Protein AF-A0A2D9IPG4-F1 (afdb_monomer_lite)

pLDDT: mean 78.66, std 14.6, range [41.69, 95.81]

Secondary structure (DSSP, 8-state):
-PPPP-------GGGS--GGG---TTTTTT-S-----EEEEE--STHHHHHHHHHHHTT-EEEEE-GGGTT-HHHHHHHHHHHT-

Sequence (85 aa):
MSAAPPQMRRIPDEQFFDLRSWSADKAEDYGEKASMLVHTILLSKSEQVNRITSELHDGNIVLIDFTPLTSDHETLHKILAELER

Foldseek 3Di:
DDDDDDDDDDDPPVPDDDCVPVDDPCVVVVPDDDDEEEAEEEDQDLVCLVVVVVSVVSVYHYHYRPVNCPVPVVRVVVSVVSNVD

Structure (mmCIF, N/CA/C/O backbone):
data_AF-A0A2D9IPG4-F1
#
_entry.id   AF-A0A2D9IPG4-F1
#
loop_
_atom_site.group_PDB
_atom_site.id
_atom_site.type_symbol
_atom_site.label_atom_id
_atom_site.label_alt_id
_atom_site.label_comp_id
_atom_site.label_asym_id
_atom_site.label_entity_id
_atom_site.label_seq_id
_atom_site.pdbx_PDB_ins_code
_atom_site.Cartn_x
_atom_site.Cartn_y
_atom_site.Cartn_z
_atom_site.occupancy
_atom_site.B_iso_or_equiv
_atom_site.auth_seq_id
_atom_site.auth_comp_id
_atom_site.auth_asym_id
_atom_site.auth_atom_id
_atom_site.pdbx_PDB_model_num
ATOM 1 N N . MET A 1 1 ? 47.829 -11.535 23.295 1.00 41.69 1 MET A N 1
ATOM 2 C CA . MET A 1 1 ? 47.760 -12.059 21.915 1.00 41.69 1 MET A CA 1
ATOM 3 C C . MET A 1 1 ? 46.734 -11.229 21.165 1.00 41.69 1 MET A C 1
ATOM 5 O O . MET A 1 1 ? 45.579 -11.239 21.565 1.00 41.69 1 MET A O 1
ATOM 9 N N . SER A 1 2 ? 47.157 -10.415 20.198 1.00 45.56 2 SER A N 1
ATOM 10 C CA . SER A 1 2 ? 46.280 -9.531 19.419 1.00 45.56 2 SER A CA 1
ATOM 11 C C . SER A 1 2 ? 45.608 -10.314 18.287 1.00 45.56 2 SER A C 1
ATOM 13 O O . SER A 1 2 ? 46.282 -11.010 17.531 1.00 45.56 2 SER A O 1
ATOM 15 N N . ALA A 1 3 ? 44.280 -10.228 18.195 1.00 61.81 3 ALA A N 1
ATOM 16 C CA . ALA A 1 3 ? 43.504 -10.865 17.135 1.00 61.81 3 ALA A CA 1
ATOM 17 C C . ALA A 1 3 ? 43.818 -10.220 15.775 1.00 61.81 3 ALA A C 1
ATOM 19 O O . ALA A 1 3 ? 43.916 -8.996 15.672 1.00 61.81 3 ALA A O 1
ATOM 20 N N . ALA A 1 4 ? 43.993 -11.049 14.743 1.00 65.12 4 ALA A N 1
ATOM 21 C CA . ALA A 1 4 ? 44.221 -10.583 13.380 1.00 65.12 4 ALA A CA 1
ATOM 22 C C . ALA A 1 4 ? 42.984 -9.821 12.850 1.00 65.12 4 ALA A C 1
ATOM 24 O O . ALA A 1 4 ? 41.856 -10.211 13.162 1.00 65.12 4 ALA A O 1
ATOM 25 N N . PRO A 1 5 ? 43.173 -8.745 12.063 1.00 64.69 5 PRO A N 1
ATOM 26 C CA . PRO A 1 5 ? 42.070 -7.958 11.519 1.00 64.69 5 PRO A CA 1
ATOM 27 C C . PRO A 1 5 ? 41.190 -8.803 10.580 1.00 64.69 5 PRO A C 1
ATOM 29 O O . PRO A 1 5 ? 41.699 -9.718 9.925 1.00 64.69 5 PRO A O 1
ATOM 32 N N . PRO A 1 6 ? 39.879 -8.508 10.488 1.00 61.16 6 PRO A N 1
ATOM 33 C CA . PRO A 1 6 ? 38.955 -9.271 9.660 1.00 61.16 6 PRO A CA 1
ATOM 34 C C . PRO A 1 6 ? 39.355 -9.131 8.190 1.00 61.16 6 PRO A C 1
ATOM 36 O O . PRO A 1 6 ? 39.278 -8.053 7.602 1.00 61.16 6 PRO A O 1
ATOM 39 N N . GLN A 1 7 ? 39.808 -10.228 7.587 1.00 65.06 7 GLN A N 1
ATOM 40 C CA . GLN A 1 7 ? 40.059 -10.274 6.154 1.00 65.06 7 GLN A CA 1
ATOM 41 C C . GLN A 1 7 ? 38.714 -10.388 5.433 1.00 65.06 7 GLN A C 1
ATOM 43 O O . GLN A 1 7 ? 38.069 -11.435 5.462 1.00 65.06 7 GLN A O 1
ATOM 48 N N . MET A 1 8 ? 38.279 -9.304 4.784 1.00 61.72 8 MET A N 1
ATOM 49 C CA . MET A 1 8 ? 37.183 -9.367 3.817 1.00 61.72 8 MET A CA 1
ATOM 50 C C . MET A 1 8 ? 37.572 -10.357 2.720 1.00 61.72 8 MET A C 1
ATOM 52 O O . MET A 1 8 ? 38.538 -10.142 1.986 1.00 61.72 8 MET A O 1
ATOM 56 N N . ARG A 1 9 ? 36.824 -11.457 2.619 1.00 66.94 9 ARG A N 1
ATOM 57 C CA . ARG A 1 9 ? 36.973 -12.437 1.546 1.00 66.94 9 ARG A CA 1
ATOM 58 C C . ARG A 1 9 ? 36.727 -11.712 0.220 1.00 66.94 9 ARG A C 1
ATOM 60 O O . ARG A 1 9 ? 35.592 -11.348 -0.070 1.00 66.94 9 ARG A O 1
ATOM 67 N N . ARG A 1 10 ? 37.787 -11.451 -0.553 1.00 62.25 10 ARG A N 1
ATOM 68 C CA . ARG A 1 10 ? 37.659 -10.881 -1.901 1.00 62.25 10 ARG A CA 1
ATOM 69 C C . ARG A 1 10 ? 36.906 -11.888 -2.762 1.00 62.25 10 ARG A C 1
ATOM 71 O O . ARG A 1 10 ? 37.416 -12.976 -3.024 1.00 62.25 10 ARG A O 1
ATOM 78 N N . ILE A 1 11 ? 35.682 -11.539 -3.132 1.00 72.56 11 ILE A N 1
ATOM 79 C CA . ILE A 1 11 ? 34.910 -12.276 -4.127 1.00 72.56 11 ILE A CA 1
ATOM 80 C C . ILE A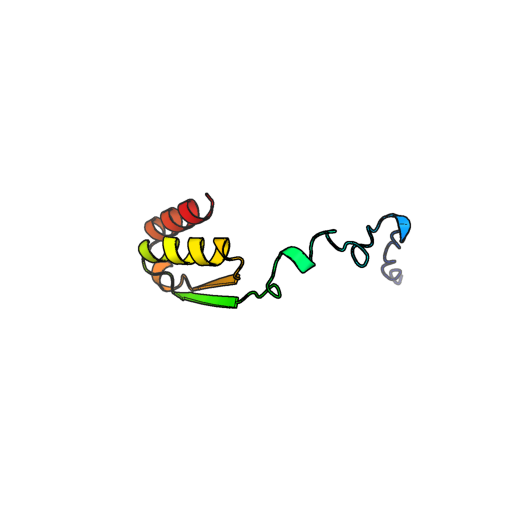 1 11 ? 35.486 -11.873 -5.491 1.00 72.56 11 ILE A C 1
ATOM 82 O O . ILE A 1 11 ? 35.631 -10.674 -5.723 1.00 72.56 11 ILE A O 1
ATOM 86 N N . PRO A 1 12 ? 35.882 -12.826 -6.352 1.00 71.25 12 PRO A N 1
ATOM 87 C CA . PRO A 1 12 ? 36.362 -12.514 -7.693 1.00 71.25 12 PRO A CA 1
ATOM 88 C C . PRO A 1 12 ? 35.311 -11.730 -8.484 1.00 71.25 12 PRO A C 1
ATOM 90 O O . PRO A 1 12 ? 34.137 -12.101 -8.467 1.00 71.25 12 PRO A O 1
ATOM 93 N N . ASP A 1 13 ? 35.740 -10.693 -9.207 1.00 66.19 13 ASP A N 1
ATOM 94 C CA . ASP A 1 13 ? 34.856 -9.825 -10.005 1.00 66.19 13 ASP A CA 1
ATOM 95 C C . ASP A 1 13 ? 34.052 -10.615 -11.063 1.00 66.19 13 ASP A C 1
ATOM 97 O O . ASP A 1 13 ? 32.957 -10.224 -11.454 1.00 66.19 13 ASP A O 1
ATOM 101 N N . GLU A 1 14 ? 34.556 -11.789 -11.450 1.00 69.44 14 GLU A N 1
ATOM 102 C CA . GLU A 1 14 ? 33.936 -12.766 -12.356 1.00 69.44 14 GLU A CA 1
ATOM 103 C C . GLU A 1 14 ? 32.607 -13.351 -11.841 1.00 69.44 14 GLU A C 1
ATOM 105 O O . GLU A 1 14 ? 31.865 -13.959 -12.608 1.00 69.44 14 GLU A O 1
ATOM 110 N N . GLN A 1 15 ? 32.297 -13.199 -10.548 1.00 65.56 15 GLN A N 1
ATOM 111 C CA . GLN A 1 15 ? 31.038 -13.667 -9.947 1.00 65.56 15 GLN A CA 1
ATOM 112 C C . GLN A 1 15 ? 29.941 -12.597 -9.934 1.00 65.56 15 GLN A C 1
ATOM 114 O O . GLN A 1 15 ? 28.833 -12.861 -9.465 1.00 65.56 15 GLN A O 1
ATOM 119 N N . PHE A 1 16 ? 30.233 -11.395 -10.429 1.00 68.75 16 PHE A N 1
ATOM 120 C CA . PHE A 1 16 ? 29.270 -10.310 -10.497 1.00 68.75 16 PHE A CA 1
ATOM 121 C C . PHE A 1 16 ? 28.756 -10.165 -11.926 1.00 68.75 16 PHE A C 1
ATOM 123 O O . PHE A 1 16 ? 29.520 -10.058 -12.882 1.00 68.75 16 PHE A O 1
ATOM 130 N N . PHE A 1 17 ? 27.435 -10.139 -12.070 1.00 65.50 17 PHE A N 1
ATOM 131 C CA . PHE A 1 17 ? 26.804 -9.763 -13.327 1.00 65.50 17 PHE A CA 1
ATOM 132 C C . PHE A 1 17 ? 26.838 -8.237 -13.455 1.0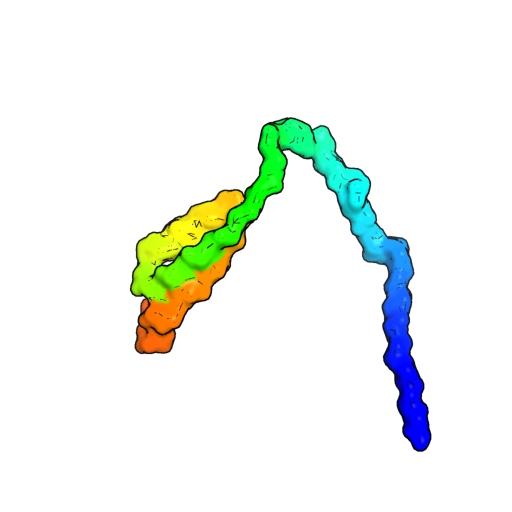0 65.50 17 PHE A C 1
ATOM 134 O O . PHE A 1 17 ? 26.233 -7.531 -12.647 1.00 65.50 17 PHE A O 1
ATOM 141 N N . ASP A 1 18 ? 27.557 -7.723 -14.456 1.00 65.19 18 ASP A N 1
ATOM 142 C CA . ASP A 1 18 ? 27.583 -6.290 -14.750 1.00 65.19 18 ASP A CA 1
ATOM 143 C C . ASP A 1 18 ? 26.294 -5.882 -15.471 1.00 65.19 18 ASP A C 1
ATOM 145 O O . ASP A 1 18 ? 26.124 -6.107 -16.667 1.00 65.19 18 ASP A O 1
ATOM 149 N N . LEU A 1 19 ? 25.367 -5.288 -14.721 1.00 65.38 19 LEU A N 1
ATOM 150 C CA . LEU A 1 19 ? 24.081 -4.827 -15.243 1.00 65.38 19 LEU A CA 1
ATOM 151 C C . LEU A 1 19 ? 24.158 -3.436 -15.886 1.00 65.38 19 LEU A C 1
ATOM 153 O O . LEU A 1 19 ? 23.155 -2.947 -16.393 1.00 65.38 19 LEU A O 1
ATOM 157 N N . ARG A 1 20 ? 25.320 -2.767 -15.889 1.00 63.12 20 ARG A N 1
ATOM 158 C CA . ARG A 1 20 ? 25.440 -1.404 -16.444 1.00 63.12 20 ARG A CA 1
ATOM 159 C C . ARG A 1 20 ? 25.261 -1.367 -17.960 1.00 63.12 20 ARG A C 1
ATOM 161 O O . ARG A 1 20 ? 24.852 -0.343 -18.494 1.00 63.12 20 ARG A O 1
ATOM 168 N N . SER A 1 21 ? 25.567 -2.470 -18.637 1.00 58.69 21 SER A N 1
ATOM 169 C CA . SER A 1 21 ? 25.313 -2.680 -20.066 1.00 58.69 21 SER A CA 1
ATOM 170 C C . SER A 1 21 ? 23.993 -3.402 -20.338 1.00 58.69 21 SER A C 1
ATOM 172 O O . SER A 1 21 ? 23.659 -3.629 -21.499 1.00 58.69 21 SER A O 1
ATOM 174 N N . TRP A 1 22 ? 23.222 -3.744 -19.298 1.00 57.47 22 TRP A N 1
ATOM 175 C CA . TRP A 1 22 ? 21.864 -4.245 -19.463 1.00 57.47 22 TRP A CA 1
ATOM 176 C C . TRP A 1 22 ? 20.951 -3.061 -19.787 1.00 57.47 22 TRP A C 1
ATOM 178 O O . TRP A 1 22 ? 20.237 -2.529 -18.941 1.00 57.47 22 TRP A O 1
ATOM 188 N N . SER A 1 23 ? 20.967 -2.636 -21.044 1.00 59.50 23 SER A N 1
ATOM 189 C CA . SER A 1 23 ? 19.856 -1.897 -21.625 1.00 59.50 23 SER A CA 1
ATOM 190 C C . SER A 1 23 ? 18.866 -2.925 -22.149 1.00 59.50 23 SER A C 1
ATOM 192 O O . SER A 1 23 ? 19.226 -3.742 -22.993 1.00 59.50 23 SER A O 1
ATOM 194 N N . ALA A 1 24 ? 17.625 -2.918 -21.661 1.00 59.56 24 ALA A N 1
ATOM 195 C CA . ALA A 1 24 ? 16.571 -3.624 -22.376 1.00 59.56 24 ALA A CA 1
ATOM 196 C C . ALA A 1 24 ? 16.534 -3.054 -23.802 1.00 59.56 24 ALA A C 1
ATOM 198 O O . ALA A 1 24 ? 16.464 -1.834 -23.948 1.00 59.56 24 ALA A O 1
ATOM 199 N N . ASP A 1 25 ? 16.553 -3.905 -24.831 1.00 60.06 25 ASP A N 1
ATOM 200 C CA . ASP A 1 25 ? 16.567 -3.510 -26.257 1.00 60.06 25 ASP A CA 1
ATOM 201 C C . ASP A 1 25 ? 15.388 -2.597 -26.665 1.00 60.06 25 ASP A C 1
ATOM 203 O O . ASP A 1 25 ? 15.314 -2.122 -27.793 1.00 60.06 25 ASP A O 1
ATOM 207 N N . LYS A 1 26 ? 14.454 -2.360 -25.737 1.00 54.53 26 LYS A N 1
ATOM 208 C CA . LYS A 1 26 ? 13.234 -1.566 -25.871 1.00 54.53 26 LYS A CA 1
ATOM 209 C C . LYS A 1 26 ? 13.082 -0.483 -24.803 1.00 54.53 26 LYS A C 1
ATOM 211 O O . LYS A 1 26 ? 11.977 -0.005 -24.593 1.00 54.53 26 LYS A O 1
ATOM 216 N N . ALA A 1 27 ? 14.150 -0.095 -24.101 1.00 55.69 27 ALA A N 1
ATOM 217 C CA . ALA A 1 27 ? 14.090 0.947 -23.065 1.00 55.69 27 ALA A CA 1
ATOM 218 C C . ALA A 1 27 ? 13.450 2.258 -23.575 1.00 55.69 27 ALA A C 1
ATOM 220 O O . ALA A 1 27 ? 12.770 2.946 -22.819 1.00 55.69 27 ALA A O 1
ATOM 221 N N . GLU A 1 28 ? 13.619 2.559 -24.865 1.00 55.53 28 GLU A N 1
ATOM 222 C CA . GLU A 1 28 ? 13.043 3.726 -25.543 1.00 55.53 28 GLU A CA 1
ATOM 223 C C . GLU A 1 28 ? 11.549 3.555 -25.901 1.00 55.53 28 GLU A C 1
ATOM 225 O O . GLU A 1 28 ? 10.817 4.543 -25.930 1.00 55.53 28 GLU A O 1
ATOM 230 N N . ASP A 1 29 ? 11.059 2.317 -26.079 1.00 56.28 29 ASP A N 1
ATOM 231 C CA . ASP A 1 29 ? 9.640 2.013 -26.358 1.00 56.28 29 ASP A CA 1
ATOM 232 C C . ASP A 1 29 ? 8.744 2.191 -25.118 1.00 56.28 29 ASP A C 1
ATOM 234 O O . ASP A 1 29 ? 7.520 2.256 -25.241 1.00 56.28 29 ASP A O 1
ATOM 238 N N . TYR A 1 30 ? 9.329 2.275 -23.916 1.00 59.94 30 TYR A N 1
ATOM 239 C CA . TYR A 1 30 ? 8.582 2.472 -22.668 1.00 59.94 30 TYR A CA 1
ATOM 240 C C . TYR A 1 30 ? 8.156 3.928 -22.424 1.00 59.94 30 TYR A C 1
ATOM 242 O O . TYR A 1 30 ? 7.479 4.182 -21.433 1.00 59.94 30 TYR A O 1
ATOM 250 N N . GLY A 1 31 ? 8.495 4.861 -23.328 1.00 57.53 31 GLY A N 1
ATOM 251 C CA . GLY A 1 31 ? 7.866 6.181 -23.509 1.00 57.53 31 GLY A CA 1
ATOM 252 C C . GLY A 1 31 ? 8.050 7.218 -22.392 1.00 57.53 31 GLY A C 1
ATOM 253 O O . GLY A 1 31 ? 8.093 8.415 -22.672 1.00 57.53 31 GLY A O 1
ATOM 254 N N . GLU A 1 32 ? 8.216 6.792 -21.144 1.00 62.88 32 GLU A N 1
ATOM 255 C CA . GLU A 1 32 ? 8.309 7.654 -19.973 1.00 62.88 32 GLU A CA 1
ATOM 256 C C . GLU A 1 32 ? 9.537 7.308 -19.128 1.00 62.88 32 GLU A C 1
ATOM 258 O O . GLU A 1 32 ? 9.933 6.152 -18.965 1.00 62.88 32 GLU A O 1
ATOM 263 N N . LYS A 1 33 ? 10.168 8.343 -18.565 1.00 71.94 33 LYS A N 1
ATOM 264 C CA . LYS A 1 33 ? 11.235 8.163 -17.583 1.00 71.94 33 LYS A CA 1
ATOM 265 C C . LYS A 1 33 ? 10.622 7.492 -16.357 1.00 71.94 33 LYS A C 1
ATOM 267 O O . LYS A 1 33 ? 9.789 8.112 -15.701 1.00 71.94 33 LYS A O 1
ATOM 272 N N . ALA A 1 34 ? 11.067 6.275 -16.034 1.00 72.69 34 ALA A N 1
ATOM 273 C CA . ALA A 1 34 ? 10.638 5.576 -14.827 1.00 72.69 34 ALA A CA 1
ATOM 274 C C . ALA A 1 34 ? 10.711 6.525 -13.619 1.00 72.69 34 ALA A C 1
ATOM 276 O O . ALA A 1 34 ? 11.762 7.109 -13.326 1.00 72.69 34 ALA A O 1
ATOM 277 N N . SER A 1 35 ? 9.570 6.719 -12.965 1.00 82.00 35 SER A N 1
ATOM 278 C CA . SER A 1 35 ? 9.428 7.579 -11.797 1.00 82.00 35 SER A CA 1
ATOM 279 C C . SER A 1 35 ? 8.728 6.793 -10.702 1.00 82.00 35 SER A C 1
ATOM 281 O O . SER A 1 35 ? 7.866 5.969 -10.983 1.00 82.00 35 SER A O 1
ATOM 283 N N . MET A 1 36 ? 9.160 7.016 -9.468 1.00 89.31 36 MET A N 1
ATOM 284 C CA . MET A 1 36 ? 8.650 6.340 -8.286 1.00 89.31 36 MET A CA 1
ATOM 285 C C . MET A 1 36 ? 8.353 7.408 -7.246 1.00 89.31 36 MET A C 1
ATOM 287 O O . MET A 1 36 ? 9.202 8.263 -6.972 1.00 89.31 36 MET A O 1
ATOM 291 N N . LEU A 1 37 ? 7.153 7.362 -6.679 1.00 92.69 37 LEU A N 1
ATOM 292 C CA . LEU A 1 37 ? 6.737 8.247 -5.601 1.00 92.69 37 LEU A CA 1
ATOM 293 C C . LEU A 1 37 ? 6.795 7.518 -4.259 1.00 92.69 37 LEU A C 1
ATOM 295 O O . LEU A 1 37 ? 6.719 6.292 -4.182 1.00 92.69 37 LEU A O 1
ATOM 299 N N . VAL A 1 38 ? 6.942 8.298 -3.188 1.00 95.81 38 VAL A N 1
ATOM 300 C CA . VAL A 1 38 ? 6.826 7.806 -1.814 1.00 95.81 38 VAL A CA 1
ATOM 301 C C . VAL A 1 38 ? 5.537 8.364 -1.230 1.00 95.81 38 VAL A C 1
ATOM 303 O O . VAL A 1 38 ? 5.401 9.578 -1.064 1.00 95.81 38 VAL A O 1
ATOM 306 N N . HIS A 1 39 ? 4.600 7.480 -0.905 1.00 94.00 39 HIS A N 1
ATOM 307 C CA . HIS A 1 39 ? 3.335 7.829 -0.272 1.00 94.00 39 HIS A CA 1
ATOM 308 C C . HIS A 1 39 ? 3.344 7.435 1.199 1.00 94.00 39 HIS A C 1
ATOM 310 O O . HIS A 1 39 ? 3.745 6.332 1.552 1.00 94.00 39 HIS A O 1
ATOM 316 N N . THR A 1 40 ? 2.839 8.317 2.059 1.00 94.94 40 THR A N 1
ATOM 317 C CA . THR A 1 40 ? 2.588 7.994 3.466 1.00 94.94 40 THR A CA 1
ATOM 318 C C . THR A 1 40 ? 1.094 7.794 3.672 1.00 94.94 40 THR A C 1
ATOM 320 O O . THR A 1 40 ? 0.299 8.681 3.349 1.00 94.94 40 THR A O 1
ATOM 323 N N . ILE A 1 41 ? 0.703 6.640 4.210 1.00 93.31 41 ILE A N 1
ATOM 324 C CA . ILE A 1 41 ? -0.695 6.285 4.468 1.00 93.31 41 ILE A CA 1
ATOM 325 C C . ILE A 1 41 ? -0.858 5.941 5.948 1.00 93.31 41 ILE A C 1
ATOM 327 O O . ILE A 1 41 ? -0.211 5.037 6.468 1.00 93.31 41 ILE A O 1
ATOM 331 N N . LEU A 1 42 ? -1.757 6.660 6.622 1.00 93.06 42 LEU A N 1
ATOM 332 C CA . LEU A 1 42 ? -2.203 6.324 7.972 1.00 93.06 42 LEU A CA 1
ATOM 333 C C . LEU A 1 42 ? -3.236 5.203 7.885 1.00 93.06 42 LEU A C 1
ATOM 335 O O . LEU A 1 42 ? -4.360 5.461 7.463 1.00 93.06 42 LEU A O 1
ATOM 339 N N . LEU A 1 43 ? -2.878 3.991 8.289 1.00 91.19 43 LEU A N 1
ATOM 340 C CA . LEU A 1 43 ? -3.754 2.830 8.295 1.00 91.19 43 LEU A CA 1
ATOM 341 C C . LEU A 1 43 ? -4.632 2.818 9.552 1.00 91.19 43 LEU A C 1
ATOM 343 O O . LEU A 1 43 ? -4.176 2.629 10.677 1.00 91.19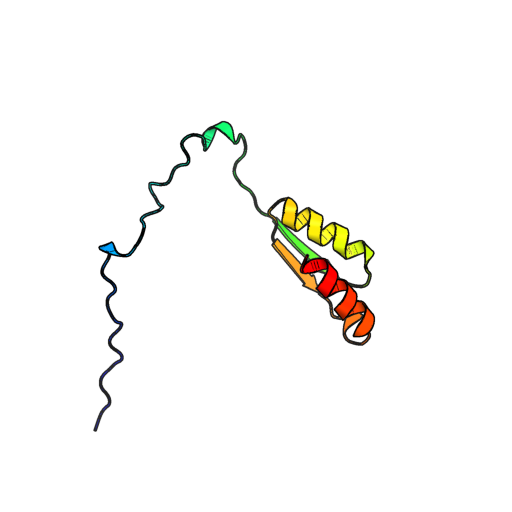 43 LEU A O 1
ATOM 347 N N . SER A 1 44 ? -5.923 3.015 9.329 1.00 88.50 44 SER A N 1
ATOM 348 C CA . SER A 1 44 ? -6.981 3.076 10.338 1.00 88.50 44 SER A CA 1
ATOM 349 C C . SER A 1 44 ? -8.227 2.281 9.944 1.00 88.50 44 SER A C 1
ATOM 351 O O . SER A 1 44 ? -9.046 1.973 10.806 1.00 88.50 44 SER A O 1
ATOM 353 N N . LYS A 1 45 ? -8.394 1.956 8.652 1.00 85.88 45 LYS A N 1
ATOM 354 C CA . LYS A 1 45 ? -9.544 1.221 8.106 1.00 85.88 45 LYS A CA 1
ATOM 355 C C . LYS A 1 45 ? -9.120 0.316 6.951 1.00 85.88 45 LYS A C 1
ATOM 357 O O . LYS A 1 45 ? -8.167 0.627 6.241 1.00 85.88 45 LYS A O 1
ATOM 362 N N . SER A 1 46 ? -9.892 -0.741 6.706 1.00 81.50 46 SER A N 1
ATOM 363 C CA . SER A 1 46 ? -9.662 -1.692 5.607 1.00 81.50 46 SER A CA 1
ATOM 364 C C . SER A 1 46 ? -9.742 -1.060 4.213 1.00 81.50 46 SER A C 1
ATOM 366 O O . SER A 1 46 ? -9.013 -1.460 3.319 1.00 81.50 46 SER A O 1
ATOM 368 N N . GLU A 1 47 ? -10.547 -0.013 4.016 1.00 83.81 47 GLU A N 1
ATOM 369 C CA . GLU A 1 47 ? -10.655 0.698 2.727 1.00 83.81 47 GLU A CA 1
ATOM 370 C C . GLU A 1 47 ? -9.310 1.250 2.221 1.00 83.81 47 GLU A C 1
ATOM 372 O O . GLU A 1 47 ? -9.117 1.447 1.022 1.00 83.81 47 GLU A O 1
ATOM 377 N N . GLN A 1 48 ? -8.364 1.491 3.132 1.00 89.06 48 GLN A N 1
ATOM 378 C CA . GLN A 1 48 ? -7.043 2.016 2.799 1.00 89.06 48 GLN A CA 1
ATOM 379 C C . GLN A 1 48 ? -6.118 0.947 2.206 1.00 89.06 48 GLN A C 1
ATOM 381 O O . GLN A 1 48 ? -5.136 1.313 1.565 1.00 89.06 48 GLN A O 1
ATOM 386 N N . VAL A 1 49 ? -6.454 -0.340 2.348 1.00 89.75 49 VAL A N 1
ATOM 387 C CA . VAL A 1 49 ? -5.727 -1.461 1.733 1.00 89.75 49 VAL A CA 1
ATOM 388 C C . VAL A 1 49 ? -5.760 -1.349 0.216 1.00 89.75 49 VAL A C 1
ATOM 390 O O . VAL A 1 49 ? -4.706 -1.330 -0.403 1.00 89.75 49 VAL A O 1
ATOM 393 N N . ASN A 1 50 ? -6.937 -1.118 -0.372 1.00 89.69 50 ASN A N 1
ATOM 394 C CA . ASN A 1 50 ? -7.079 -0.942 -1.822 1.00 89.69 50 ASN A CA 1
ATOM 395 C C . ASN A 1 50 ? -6.182 0.174 -2.369 1.00 89.69 50 ASN A C 1
ATOM 397 O O . ASN A 1 50 ? -5.610 0.052 -3.451 1.00 89.69 50 ASN A O 1
ATOM 401 N N . ARG A 1 51 ? -6.040 1.265 -1.606 1.00 91.50 51 ARG A N 1
ATOM 402 C CA . ARG A 1 51 ? -5.145 2.362 -1.975 1.00 91.50 51 ARG A CA 1
ATOM 403 C C . ARG A 1 51 ? -3.684 1.925 -1.914 1.00 91.50 51 ARG A C 1
ATOM 405 O O . ARG A 1 51 ? -2.955 2.200 -2.853 1.00 91.50 51 ARG A O 1
ATOM 412 N N . ILE A 1 52 ? -3.268 1.242 -0.846 1.00 92.06 52 ILE A N 1
ATOM 413 C CA . ILE A 1 52 ? -1.906 0.702 -0.720 1.00 92.06 52 ILE A CA 1
ATOM 414 C C . ILE A 1 52 ? -1.596 -0.220 -1.908 1.00 92.06 52 ILE A C 1
ATOM 416 O O . ILE A 1 52 ? -0.572 -0.042 -2.558 1.00 92.06 52 ILE A O 1
ATOM 420 N N . THR A 1 53 ? -2.497 -1.148 -2.238 1.00 91.19 53 THR A N 1
ATOM 421 C CA . THR A 1 53 ? -2.315 -2.094 -3.347 1.00 91.19 53 THR A CA 1
ATOM 422 C C . THR A 1 53 ? -2.203 -1.390 -4.699 1.00 91.19 53 THR A C 1
ATOM 424 O O . THR A 1 53 ? -1.352 -1.765 -5.501 1.00 91.19 53 THR A O 1
ATOM 427 N N . SER A 1 54 ? -3.009 -0.351 -4.946 1.00 92.19 54 SER A N 1
ATOM 428 C CA . SER A 1 54 ? -2.922 0.445 -6.179 1.00 92.19 54 SER A CA 1
ATOM 429 C C . SER A 1 54 ? -1.562 1.130 -6.319 1.00 92.19 54 SER A C 1
ATOM 431 O O . SER A 1 54 ? -0.927 1.011 -7.358 1.00 92.19 54 SER A O 1
ATOM 433 N N . GLU A 1 55 ? -1.081 1.792 -5.264 1.00 93.75 55 GLU A N 1
ATOM 434 C CA . GLU A 1 55 ? 0.215 2.484 -5.290 1.00 93.75 55 GLU A CA 1
ATOM 435 C C . GLU A 1 55 ? 1.378 1.505 -5.517 1.00 93.75 55 GLU A C 1
ATOM 437 O O . GLU A 1 55 ? 2.305 1.797 -6.270 1.00 93.75 55 GLU A O 1
ATOM 442 N N . LEU A 1 56 ? 1.322 0.318 -4.902 1.00 91.12 56 LEU A N 1
ATOM 443 C CA . LEU A 1 56 ? 2.319 -0.733 -5.124 1.00 91.12 56 LEU A CA 1
ATOM 444 C C . LEU A 1 56 ? 2.285 -1.259 -6.566 1.00 91.12 56 LEU A C 1
ATOM 446 O O . LEU A 1 56 ? 3.341 -1.469 -7.160 1.00 91.12 56 LEU A O 1
ATOM 450 N N . HIS A 1 57 ? 1.091 -1.449 -7.137 1.00 90.00 57 HIS A N 1
ATOM 451 C CA . HIS A 1 57 ? 0.922 -1.870 -8.530 1.00 90.00 57 HIS A CA 1
ATOM 452 C C . HIS A 1 57 ? 1.477 -0.829 -9.515 1.00 90.00 57 HIS A C 1
ATOM 454 O O . HIS A 1 57 ? 2.074 -1.195 -10.527 1.00 90.00 57 HIS A O 1
ATOM 460 N N . ASP A 1 58 ? 1.347 0.457 -9.188 1.00 90.00 58 ASP A N 1
ATOM 461 C CA . ASP A 1 58 ? 1.890 1.567 -9.978 1.00 90.00 58 ASP A CA 1
ATOM 462 C C . ASP A 1 58 ? 3.414 1.740 -9.803 1.00 90.00 58 ASP A C 1
ATOM 464 O O . ASP A 1 58 ? 4.031 2.582 -10.453 1.00 90.00 58 ASP A O 1
ATOM 468 N N . GLY A 1 59 ? 4.047 0.918 -8.958 1.00 90.06 59 GLY A N 1
ATOM 469 C CA . GLY A 1 59 ? 5.493 0.913 -8.740 1.00 90.06 59 GLY A CA 1
ATOM 470 C C . GLY A 1 59 ? 5.978 1.933 -7.709 1.00 90.06 59 GLY A C 1
ATOM 471 O O . GLY A 1 59 ? 7.171 2.239 -7.678 1.00 90.06 59 GLY A O 1
ATOM 472 N N . ASN A 1 60 ? 5.086 2.455 -6.862 1.00 93.62 60 ASN A N 1
ATOM 473 C CA . ASN A 1 60 ? 5.419 3.407 -5.805 1.00 93.62 60 ASN A CA 1
ATOM 474 C C . ASN A 1 60 ? 5.834 2.712 -4.500 1.00 93.62 60 ASN A C 1
ATOM 476 O O .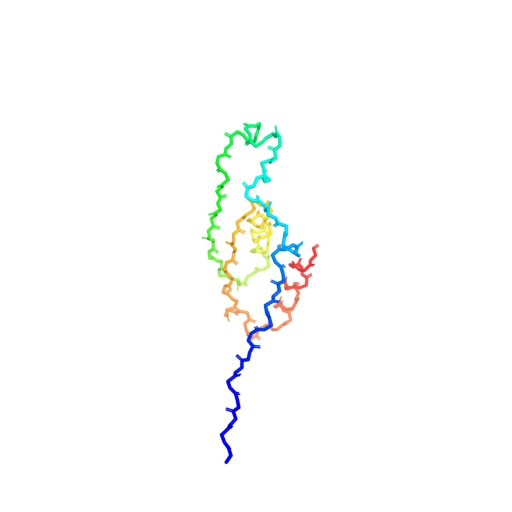 ASN A 1 60 ? 5.533 1.546 -4.244 1.00 93.62 60 ASN A O 1
ATOM 480 N N . ILE A 1 61 ? 6.508 3.464 -3.627 1.00 93.75 61 ILE A N 1
ATOM 481 C CA . ILE A 1 61 ? 6.798 3.048 -2.251 1.00 93.75 61 ILE A CA 1
ATOM 482 C C . ILE A 1 61 ? 5.707 3.592 -1.335 1.00 93.75 61 ILE A C 1
ATOM 484 O O . ILE A 1 61 ? 5.383 4.780 -1.377 1.00 93.75 61 ILE A O 1
ATOM 488 N N . VAL A 1 62 ? 5.200 2.745 -0.440 1.00 95.19 62 VAL A N 1
ATOM 489 C CA . VAL A 1 62 ? 4.211 3.141 0.565 1.00 95.19 62 VAL A CA 1
ATOM 490 C C . VAL A 1 62 ? 4.779 2.968 1.973 1.00 95.19 62 VAL A C 1
ATOM 492 O O . VAL A 1 62 ? 5.140 1.868 2.383 1.00 95.19 62 VAL A O 1
ATOM 495 N N . LEU A 1 63 ? 4.833 4.061 2.733 1.00 95.38 63 LEU A N 1
ATOM 496 C CA . LEU A 1 63 ? 5.107 4.068 4.167 1.00 95.38 63 LEU A CA 1
ATOM 497 C C . LEU A 1 63 ? 3.779 4.031 4.924 1.00 95.38 63 LEU A C 1
ATOM 499 O O . LEU A 1 63 ? 2.945 4.926 4.778 1.00 95.38 63 LEU A O 1
ATOM 503 N N . ILE A 1 64 ? 3.587 2.997 5.737 1.00 93.38 64 ILE A N 1
ATOM 504 C CA . ILE A 1 64 ? 2.332 2.765 6.451 1.00 93.38 64 ILE A CA 1
ATOM 505 C C . ILE A 1 64 ? 2.515 3.103 7.931 1.00 93.38 64 ILE A C 1
ATOM 507 O O . ILE A 1 64 ? 3.322 2.480 8.618 1.00 93.38 64 ILE A O 1
ATOM 511 N N . ASP A 1 65 ? 1.730 4.055 8.431 1.00 92.81 65 ASP A N 1
ATOM 512 C CA . ASP A 1 65 ? 1.561 4.282 9.868 1.00 92.81 65 ASP A CA 1
ATOM 513 C C . ASP A 1 65 ? 0.329 3.512 10.352 1.00 92.81 65 ASP A C 1
ATOM 515 O O . ASP A 1 65 ? -0.800 3.892 10.061 1.00 92.81 65 ASP A O 1
ATOM 519 N N . PHE A 1 66 ? 0.537 2.419 11.083 1.00 92.62 66 PHE A N 1
ATOM 520 C CA . PHE A 1 66 ? -0.536 1.588 11.640 1.00 92.62 66 PHE A CA 1
ATOM 521 C C . PHE A 1 66 ? -0.782 1.849 13.132 1.00 92.62 66 PHE A C 1
ATOM 523 O O . PHE A 1 66 ? -1.502 1.086 13.779 1.00 92.62 66 PHE A O 1
ATOM 530 N N . THR A 1 67 ? -0.222 2.929 13.693 1.00 93.31 67 THR A N 1
ATOM 531 C CA . THR A 1 67 ? -0.396 3.302 15.107 1.00 93.31 67 THR A CA 1
ATOM 532 C C . THR A 1 67 ? -1.860 3.262 15.574 1.00 93.31 67 THR A C 1
ATOM 534 O O . THR A 1 67 ? -2.101 2.719 16.658 1.00 93.31 67 THR A O 1
ATOM 537 N N . PRO A 1 68 ? -2.863 3.721 14.788 1.00 92.19 68 PRO A N 1
ATOM 538 C CA . PRO A 1 68 ? -4.272 3.651 15.188 1.00 92.19 68 PRO A CA 1
ATOM 539 C C . PRO A 1 68 ? -4.797 2.234 15.453 1.00 92.19 68 PRO A C 1
ATOM 541 O O . PRO A 1 68 ? -5.712 2.069 16.254 1.00 92.19 68 PRO A O 1
ATOM 544 N N . LEU A 1 69 ? -4.226 1.216 14.804 1.00 90.44 69 LEU A N 1
ATOM 545 C CA . LEU A 1 69 ? -4.670 -0.178 14.897 1.00 90.44 69 LEU A CA 1
ATOM 546 C C . LEU A 1 69 ? -3.869 -1.005 15.908 1.00 90.44 69 LEU A C 1
ATOM 548 O O . LEU A 1 69 ? -4.153 -2.181 16.102 1.00 90.44 69 LEU A O 1
ATOM 552 N N . THR A 1 70 ? -2.888 -0.413 16.592 1.00 87.31 70 THR A N 1
ATOM 553 C CA . THR A 1 70 ? -2.038 -1.133 17.561 1.00 87.31 70 THR A CA 1
ATOM 554 C C . THR A 1 70 ? -2.813 -1.758 18.721 1.00 87.31 70 THR A C 1
ATOM 556 O O . THR A 1 70 ? -2.353 -2.742 19.290 1.00 87.31 70 THR A O 1
ATOM 559 N N . SER A 1 71 ? -3.985 -1.210 19.057 1.00 90.81 71 SER A N 1
ATOM 560 C CA . SER A 1 71 ? -4.883 -1.753 20.085 1.00 90.81 71 SER A CA 1
ATOM 561 C C . SER A 1 71 ? -5.932 -2.735 19.542 1.00 90.81 71 SER A C 1
ATOM 563 O O . SER A 1 71 ? -6.537 -3.463 20.327 1.00 90.81 71 SER A O 1
ATOM 565 N N . ASP A 1 72 ? -6.119 -2.798 18.219 1.00 90.44 72 ASP A N 1
ATOM 566 C CA . ASP A 1 72 ? -7.058 -3.689 17.532 1.00 90.44 72 ASP A CA 1
ATOM 567 C C . ASP A 1 72 ? -6.293 -4.715 16.681 1.00 90.44 72 ASP A C 1
ATOM 569 O O . ASP A 1 72 ? -6.160 -4.614 15.456 1.00 90.44 72 ASP A O 1
ATOM 573 N N . HIS A 1 73 ? -5.758 -5.724 17.371 1.00 87.00 73 HIS A N 1
ATOM 574 C CA . HIS A 1 73 ? -4.949 -6.774 16.758 1.00 87.00 73 HIS A CA 1
ATOM 575 C C . HIS A 1 73 ? -5.718 -7.614 15.735 1.00 87.00 73 HIS A C 1
ATOM 577 O O . HIS A 1 73 ? -5.117 -8.084 14.771 1.00 87.00 73 HIS A O 1
ATOM 583 N N . GLU A 1 74 ? -7.025 -7.817 15.922 1.00 90.31 74 GLU A N 1
ATOM 584 C CA . GLU A 1 74 ? -7.823 -8.626 14.998 1.00 90.31 74 GLU A CA 1
ATOM 585 C C . GLU A 1 74 ? -7.953 -7.924 13.644 1.00 90.31 74 GLU A C 1
ATOM 587 O O . GLU A 1 74 ? -7.692 -8.528 12.598 1.00 90.31 74 GLU A O 1
ATOM 592 N N . THR A 1 75 ? -8.301 -6.636 13.660 1.00 87.75 75 THR A N 1
ATOM 593 C CA . THR A 1 75 ? -8.391 -5.825 12.444 1.00 87.75 75 THR A CA 1
ATOM 594 C C . THR A 1 75 ? -7.025 -5.681 11.778 1.00 87.75 75 THR A C 1
ATOM 596 O O . THR A 1 75 ? -6.922 -5.849 10.561 1.00 87.75 75 THR A O 1
ATOM 599 N N . LEU A 1 76 ? -5.960 -5.449 12.555 1.00 89.75 76 LEU A N 1
ATOM 600 C CA . LEU A 1 76 ? -4.599 -5.361 12.022 1.00 89.75 76 LEU A CA 1
ATOM 601 C C . LEU A 1 76 ? -4.168 -6.662 11.328 1.00 89.75 76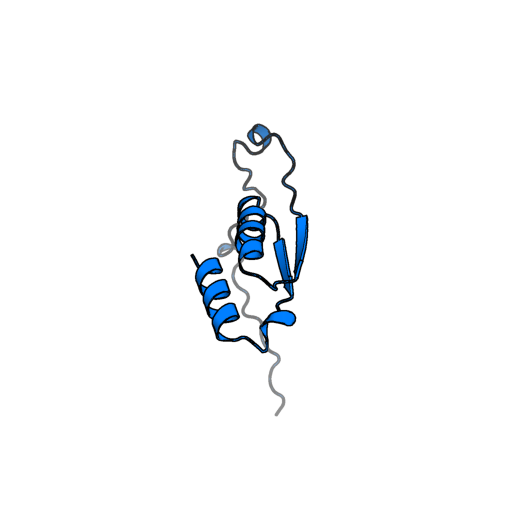 LEU A C 1
ATOM 603 O O . LEU A 1 76 ? -3.666 -6.613 10.208 1.00 89.75 76 LEU A O 1
ATOM 607 N N . HIS A 1 77 ? -4.403 -7.827 11.941 1.00 89.69 77 HIS A N 1
ATOM 608 C CA . HIS A 1 77 ? -4.056 -9.117 11.337 1.00 89.69 77 HIS A CA 1
ATOM 609 C C . HIS A 1 77 ? -4.817 -9.392 10.041 1.00 89.69 77 HIS A C 1
ATOM 611 O O . HIS A 1 77 ? -4.222 -9.890 9.087 1.00 89.69 77 HIS A O 1
ATOM 617 N N . LYS A 1 78 ? -6.112 -9.056 9.985 1.00 89.06 78 LYS A N 1
ATOM 618 C CA . LYS A 1 78 ? -6.912 -9.202 8.760 1.00 89.06 78 LYS A CA 1
ATOM 619 C C . LYS A 1 78 ? -6.359 -8.343 7.627 1.00 89.06 78 LYS A C 1
ATOM 621 O O . LYS A 1 78 ? -6.202 -8.843 6.520 1.00 89.06 78 LYS A O 1
ATOM 626 N N . ILE A 1 79 ? -6.019 -7.088 7.925 1.00 87.88 79 ILE A N 1
ATOM 627 C CA . ILE A 1 79 ? -5.452 -6.160 6.943 1.00 87.88 79 ILE A CA 1
ATOM 628 C C . ILE A 1 79 ? -4.079 -6.636 6.450 1.00 87.88 79 ILE A C 1
ATOM 630 O O . ILE A 1 79 ? -3.825 -6.631 5.250 1.00 87.88 79 ILE A O 1
ATOM 634 N N . LEU A 1 80 ? -3.195 -7.078 7.349 1.00 86.06 80 LEU A N 1
ATOM 635 C CA . LEU A 1 80 ? -1.876 -7.585 6.958 1.00 86.06 80 LEU A CA 1
ATOM 636 C C . LEU A 1 80 ? -1.985 -8.838 6.079 1.00 86.06 80 LEU A C 1
ATOM 638 O O . LEU A 1 80 ? -1.309 -8.921 5.060 1.00 86.06 80 LEU A O 1
ATOM 642 N N . ALA A 1 81 ? -2.885 -9.766 6.415 1.00 88.31 81 ALA A N 1
ATOM 643 C CA . ALA A 1 81 ? -3.125 -10.960 5.605 1.00 88.31 81 ALA A CA 1
ATOM 644 C C . ALA A 1 81 ? -3.705 -10.642 4.213 1.00 88.31 81 ALA A C 1
ATOM 646 O O . ALA A 1 81 ? -3.551 -11.436 3.287 1.00 88.31 81 ALA A O 1
ATOM 647 N N . GLU A 1 82 ? -4.400 -9.513 4.062 1.00 87.00 82 GLU A N 1
ATOM 648 C CA . GLU A 1 82 ? -4.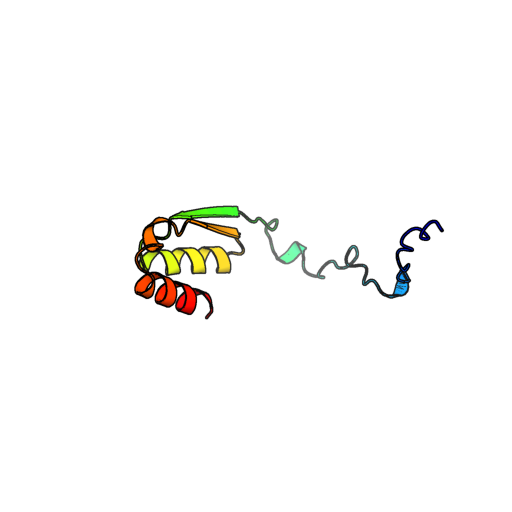889 -9.028 2.769 1.00 87.00 82 GLU A CA 1
ATOM 649 C C . GLU A 1 82 ? -3.759 -8.420 1.926 1.00 87.00 82 GLU A C 1
ATOM 651 O O . GLU A 1 82 ? -3.719 -8.652 0.724 1.00 87.00 82 GLU A O 1
ATOM 656 N N . LEU A 1 83 ? -2.812 -7.714 2.556 1.00 82.69 83 LEU A N 1
ATOM 657 C CA . LEU A 1 83 ? -1.633 -7.139 1.893 1.00 82.69 83 LEU A CA 1
ATOM 658 C C . LEU A 1 83 ? -0.586 -8.183 1.463 1.00 82.69 83 LEU A C 1
ATOM 660 O O . LEU A 1 83 ? 0.220 -7.899 0.583 1.00 82.69 83 LEU A O 1
ATOM 664 N N . GLU A 1 84 ? -0.567 -9.365 2.083 1.00 81.38 84 GLU A N 1
ATOM 665 C CA . GLU A 1 84 ? 0.347 -10.468 1.733 1.00 81.38 84 GLU A CA 1
ATOM 666 C C . GLU A 1 84 ? -0.079 -11.268 0.484 1.00 81.38 84 GLU A C 1
ATOM 668 O O . GLU A 1 84 ? 0.661 -12.158 0.056 1.00 81.38 84 GLU A O 1
ATOM 673 N N . ARG A 1 85 ? -1.264 -11.001 -0.080 1.00 70.62 85 ARG A N 1
ATOM 674 C CA . ARG A 1 85 ? -1.811 -11.711 -1.250 1.00 70.62 85 ARG A CA 1
ATOM 675 C C . ARG A 1 85 ? -1.432 -11.059 -2.570 1.00 70.62 85 ARG A C 1
ATOM 677 O O . ARG A 1 85 ? -1.190 -11.840 -3.517 1.00 70.62 85 ARG A O 1
#

Radius of gyration: 21.87 Å; chains: 1; bounding box: 58×22×48 Å